Protein AF-A0A967ALL8-F1 (afdb_monomer_lite)

Sequence (65 aa):
EDPQATLQDRVMTAMNDRSGYFLLTPPKSGWTPGYYRCGLFAGEQTSAYSYVDEVRFRIVEPSQP

Radius of gyration: 14.43 Å; chains: 1; bounding box: 40×20×42 Å

Secondary structure (DSSP, 8-state):
----------------SSSS----PPPTT-PPSEEEEEEEESSS--STTTEEEEEEEEEPP----

Structure (mmCIF, N/CA/C/O backbone):
data_AF-A0A967ALL8-F1
#
_entry.id   AF-A0A967ALL8-F1
#
loop_
_atom_site.group_PDB
_atom_site.id
_atom_site.type_symbol
_atom_site.label_atom_id
_atom_site.label_alt_id
_atom_site.label_comp_id
_atom_site.label_asym_id
_atom_site.label_entity_id
_atom_site.label_seq_id
_atom_site.pdbx_PDB_ins_code
_atom_site.Cartn_x
_atom_site.Cartn_y
_atom_site.Cartn_z
_atom_site.occupancy
_atom_site.B_iso_or_equiv
_atom_site.auth_seq_id
_atom_site.auth_comp_id
_atom_site.auth_asym_id
_atom_site.auth_atom_id
_atom_site.pdbx_PDB_model_num
ATOM 1 N N . GLU A 1 1 ? -23.198 10.524 -17.298 1.00 37.22 1 GLU A N 1
ATOM 2 C CA . GLU A 1 1 ? -22.925 9.634 -16.155 1.00 37.22 1 GLU A CA 1
ATOM 3 C C . GLU A 1 1 ? -21.893 10.310 -15.278 1.00 37.22 1 GLU A C 1
ATOM 5 O O . GLU A 1 1 ? -20.975 10.927 -15.806 1.00 37.22 1 GLU A O 1
ATOM 10 N N . ASP A 1 2 ? -22.145 10.315 -13.975 1.00 41.53 2 ASP A N 1
ATOM 11 C CA . ASP A 1 2 ? -21.372 11.043 -12.972 1.00 41.53 2 ASP A CA 1
ATOM 12 C C . ASP A 1 2 ? -19.967 10.424 -12.867 1.00 41.53 2 ASP A C 1
ATOM 14 O O . ASP A 1 2 ? -19.870 9.217 -12.613 1.00 41.53 2 ASP A O 1
ATOM 18 N N . PRO A 1 3 ? -18.868 11.163 -13.102 1.00 47.69 3 PRO A N 1
ATOM 19 C CA . PRO A 1 3 ? -17.548 10.616 -12.864 1.00 47.69 3 PRO A CA 1
ATOM 20 C C . PRO A 1 3 ? -17.403 10.501 -11.351 1.00 47.69 3 PRO A C 1
ATOM 22 O O . PRO A 1 3 ? -17.116 11.491 -10.684 1.00 47.69 3 PRO A O 1
ATOM 25 N N . GLN A 1 4 ? -17.627 9.301 -10.803 1.00 53.66 4 GLN A N 1
ATOM 26 C CA . GLN A 1 4 ? -17.275 8.981 -9.423 1.00 53.66 4 GLN A CA 1
ATOM 27 C C . GLN A 1 4 ? -15.845 9.460 -9.200 1.00 53.66 4 GLN A C 1
ATOM 29 O O . GLN A 1 4 ? -14.887 8.859 -9.695 1.00 53.66 4 GLN A O 1
ATOM 34 N N . ALA A 1 5 ? -15.731 10.594 -8.507 1.00 47.00 5 ALA A N 1
ATOM 35 C CA . ALA A 1 5 ? -14.481 11.221 -8.150 1.00 47.00 5 ALA A CA 1
ATOM 36 C C . ALA A 1 5 ? -13.757 10.222 -7.259 1.00 47.00 5 ALA A C 1
ATOM 38 O O . ALA A 1 5 ? -13.994 10.120 -6.057 1.00 47.00 5 ALA A O 1
ATOM 3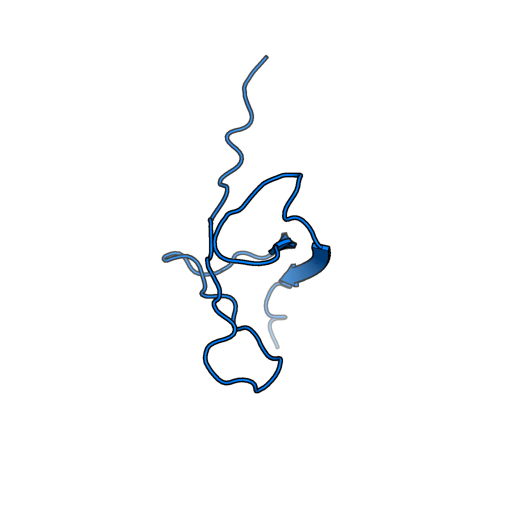9 N N . THR A 1 6 ? -12.935 9.397 -7.894 1.00 46.69 6 THR A N 1
ATOM 40 C CA . THR A 1 6 ? -12.100 8.441 -7.201 1.00 46.69 6 THR A CA 1
ATOM 41 C C . THR A 1 6 ? -11.054 9.313 -6.532 1.00 46.69 6 THR A C 1
ATOM 43 O O . THR A 1 6 ? -10.153 9.807 -7.207 1.00 46.69 6 THR A O 1
ATOM 46 N N . LEU A 1 7 ? -11.231 9.596 -5.240 1.00 47.72 7 LEU A N 1
ATOM 47 C CA . LEU A 1 7 ? -10.199 10.201 -4.404 1.00 47.72 7 LEU A CA 1
ATOM 48 C C . LEU A 1 7 ? -8.995 9.253 -4.442 1.00 47.72 7 LEU A C 1
ATOM 50 O O . LEU A 1 7 ? -8.905 8.293 -3.683 1.00 47.72 7 LEU A O 1
ATOM 54 N N . GLN A 1 8 ? -8.120 9.455 -5.426 1.00 49.84 8 GLN A N 1
ATOM 55 C CA . GLN A 1 8 ? -6.850 8.761 -5.526 1.00 49.84 8 GLN A CA 1
ATOM 56 C C . GLN A 1 8 ? -5.872 9.511 -4.635 1.00 49.84 8 GLN A C 1
ATOM 58 O O . GLN A 1 8 ? -5.183 10.431 -5.076 1.00 49.84 8 GLN A O 1
ATOM 63 N N . ASP A 1 9 ? -5.820 9.118 -3.368 1.00 52.97 9 ASP A N 1
ATOM 64 C CA . ASP A 1 9 ? -4.724 9.513 -2.498 1.00 52.97 9 ASP A CA 1
ATOM 65 C C . ASP A 1 9 ? -3.438 8.878 -3.043 1.00 52.97 9 ASP A C 1
ATOM 67 O O . ASP A 1 9 ? -3.192 7.677 -2.910 1.00 52.97 9 ASP A O 1
ATOM 71 N N . ARG A 1 10 ? -2.621 9.683 -3.733 1.00 49.03 10 ARG A N 1
ATOM 72 C CA . ARG A 1 10 ? -1.331 9.234 -4.260 1.00 49.03 10 ARG A CA 1
ATOM 73 C C . ARG A 1 10 ? -0.290 9.299 -3.150 1.00 49.03 10 ARG A C 1
ATOM 75 O O . ARG A 1 10 ? 0.356 10.326 -2.951 1.00 49.03 10 ARG A O 1
ATOM 82 N N . VAL A 1 11 ? -0.110 8.190 -2.445 1.00 53.22 11 VAL A N 1
ATOM 83 C CA . VAL A 1 11 ? 1.004 8.020 -1.508 1.00 53.22 11 VAL A CA 1
ATOM 84 C C . VAL A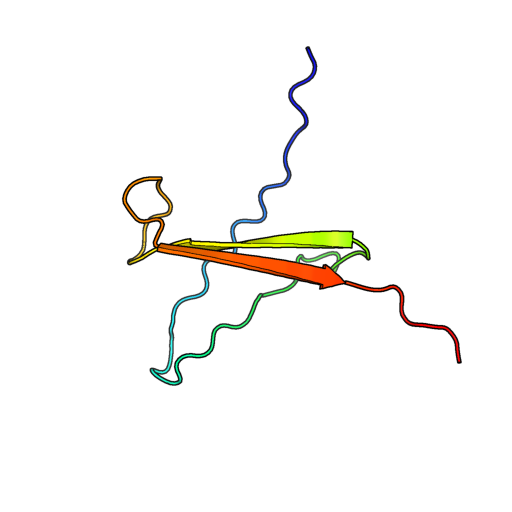 1 11 ? 2.204 7.492 -2.291 1.00 53.22 11 VAL A C 1
ATOM 86 O O . VAL A 1 11 ? 2.177 6.381 -2.810 1.00 53.22 11 VAL A O 1
ATOM 89 N N . MET A 1 12 ? 3.250 8.310 -2.415 1.00 52.34 12 MET A N 1
ATOM 90 C CA . MET A 1 12 ? 4.546 7.870 -2.933 1.00 52.34 12 MET A CA 1
ATOM 91 C C . MET A 1 12 ? 5.343 7.316 -1.754 1.00 52.34 12 MET A C 1
ATOM 93 O O . MET A 1 12 ? 5.882 8.092 -0.964 1.00 52.34 12 MET A O 1
ATOM 97 N N . THR A 1 13 ? 5.400 5.994 -1.601 1.00 53.41 13 THR A N 1
ATOM 98 C CA . THR A 1 13 ? 6.294 5.379 -0.617 1.00 53.41 13 THR A CA 1
ATOM 99 C C . THR A 1 13 ? 7.588 4.980 -1.312 1.00 53.41 13 THR A C 1
ATOM 101 O O . THR A 1 13 ? 7.631 4.002 -2.052 1.00 53.41 13 THR A O 1
ATOM 104 N N . ALA A 1 14 ? 8.651 5.752 -1.097 1.00 54.62 14 ALA A N 1
ATOM 105 C CA . ALA A 1 14 ? 9.987 5.325 -1.488 1.00 54.62 14 ALA A CA 1
ATOM 106 C C . ALA A 1 14 ? 10.428 4.176 -0.566 1.00 54.62 14 ALA A C 1
ATOM 108 O O . ALA A 1 14 ? 10.266 4.268 0.653 1.00 54.62 14 ALA A O 1
ATOM 109 N N . MET A 1 15 ? 11.015 3.122 -1.140 1.00 52.19 15 MET A N 1
ATOM 110 C CA . MET A 1 15 ? 11.799 2.108 -0.419 1.00 52.19 15 MET A CA 1
ATOM 111 C C . MET A 1 15 ? 13.044 2.794 0.172 1.00 52.19 15 MET A C 1
ATOM 113 O O . MET A 1 15 ? 14.133 2.722 -0.390 1.00 52.19 15 MET A O 1
ATOM 117 N N . ASN A 1 16 ? 12.868 3.576 1.236 1.00 50.28 16 ASN A N 1
ATOM 118 C CA . ASN A 1 16 ? 13.866 4.551 1.676 1.00 50.28 16 ASN A CA 1
ATOM 119 C C . ASN A 1 16 ? 15.109 3.890 2.308 1.00 50.28 16 ASN A C 1
ATOM 121 O O . ASN A 1 16 ? 16.197 4.445 2.211 1.00 50.28 16 ASN A O 1
ATOM 125 N N . ASP A 1 17 ? 15.006 2.688 2.880 1.00 58.34 17 ASP A N 1
ATOM 126 C CA . ASP A 1 17 ? 16.039 2.166 3.791 1.00 58.34 17 ASP A CA 1
ATOM 127 C C . ASP A 1 17 ? 16.616 0.779 3.435 1.00 58.34 17 ASP A C 1
ATOM 129 O O . ASP A 1 17 ? 17.372 0.214 4.223 1.00 58.34 17 ASP A O 1
ATOM 133 N N . ARG A 1 18 ? 16.305 0.216 2.255 1.00 64.62 18 ARG A N 1
ATOM 134 C CA . ARG A 1 18 ? 16.646 -1.178 1.862 1.00 64.62 18 ARG A CA 1
ATOM 135 C C . ARG A 1 18 ? 16.071 -2.262 2.790 1.00 64.62 18 ARG A C 1
ATOM 137 O O . ARG A 1 18 ? 16.447 -3.424 2.647 1.00 64.62 18 ARG A O 1
ATOM 144 N N . SER A 1 19 ? 15.160 -1.928 3.703 1.00 70.62 19 SER A N 1
ATOM 145 C CA . SER A 1 19 ? 14.556 -2.905 4.617 1.00 70.62 19 SER A CA 1
ATOM 146 C C . SER A 1 19 ? 13.560 -3.841 3.924 1.00 70.62 19 SER A C 1
ATOM 148 O O . SER A 1 19 ? 13.226 -4.891 4.467 1.00 70.62 19 SER A O 1
ATOM 150 N N . GLY A 1 20 ? 13.084 -3.466 2.730 1.00 69.81 20 GLY A N 1
ATOM 151 C CA . GLY A 1 20 ? 12.018 -4.170 2.014 1.00 69.81 20 GLY A CA 1
ATOM 152 C C . GLY A 1 20 ? 10.612 -3.840 2.524 1.00 69.81 20 GLY A C 1
ATOM 153 O O . GLY A 1 20 ? 9.644 -4.399 2.014 1.00 69.81 20 GLY A O 1
ATOM 154 N N . TYR A 1 21 ? 10.487 -2.929 3.495 1.00 72.50 21 TYR A N 1
ATOM 155 C CA . TYR A 1 21 ? 9.208 -2.459 4.016 1.00 72.50 21 TYR A CA 1
ATOM 156 C C . TYR A 1 21 ? 8.834 -1.094 3.436 1.00 72.50 21 TYR A C 1
ATOM 158 O O . TYR A 1 21 ? 9.682 -0.249 3.151 1.00 72.50 21 TYR A O 1
ATOM 166 N N . PHE A 1 22 ? 7.530 -0.866 3.311 1.00 74.12 22 PHE A N 1
ATOM 167 C CA . PHE A 1 22 ? 6.954 0.425 2.968 1.00 74.12 22 PHE A CA 1
ATOM 168 C C . PHE A 1 22 ? 5.888 0.783 4.004 1.00 74.12 22 PHE A C 1
ATOM 170 O O . PHE A 1 22 ? 5.113 -0.069 4.440 1.00 74.12 22 PHE A O 1
ATOM 177 N N . LEU A 1 23 ? 5.852 2.050 4.415 1.00 77.25 23 LEU A N 1
ATOM 178 C CA . LEU A 1 23 ? 4.791 2.575 5.267 1.00 77.25 23 LEU A CA 1
ATOM 179 C C . LEU A 1 23 ? 3.763 3.326 4.421 1.00 77.25 23 LEU A C 1
ATOM 181 O O . LEU A 1 23 ? 4.104 4.164 3.585 1.00 77.25 23 LEU A O 1
A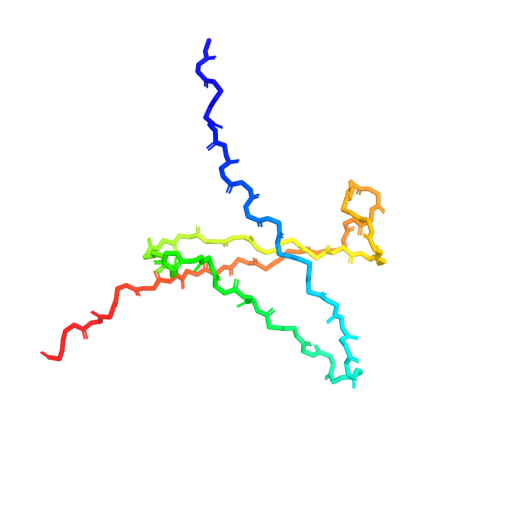TOM 185 N N . LEU A 1 24 ? 2.487 3.046 4.668 1.00 81.31 24 LEU A N 1
ATOM 186 C CA . LEU A 1 24 ? 1.391 3.812 4.092 1.00 81.31 24 LEU A CA 1
ATOM 187 C C . LEU A 1 24 ? 1.083 4.993 5.007 1.00 81.31 24 LEU A C 1
ATOM 189 O O . LEU A 1 24 ? 0.566 4.821 6.112 1.00 81.31 24 LEU A O 1
ATOM 193 N N . THR A 1 25 ? 1.406 6.198 4.545 1.00 79.50 25 THR A N 1
ATOM 194 C CA . THR A 1 25 ? 1.060 7.423 5.266 1.00 79.50 25 THR A CA 1
ATOM 195 C C . THR A 1 25 ? -0.460 7.598 5.263 1.00 79.50 25 THR A C 1
ATOM 197 O O . THR A 1 25 ? -1.057 7.580 4.184 1.00 79.50 25 THR A O 1
ATOM 200 N N . PRO A 1 26 ? -1.106 7.768 6.431 1.00 80.69 26 PRO A N 1
ATOM 201 C CA . PRO A 1 26 ? -2.539 8.012 6.482 1.00 80.69 26 PRO A CA 1
ATOM 202 C C . PRO A 1 26 ? -2.907 9.350 5.822 1.00 80.69 26 PRO A C 1
ATOM 204 O O . PRO A 1 26 ? -2.143 10.317 5.932 1.00 80.69 26 PRO A O 1
ATOM 207 N N . PRO A 1 27 ? -4.096 9.452 5.198 1.00 82.88 27 PRO A N 1
ATOM 208 C CA . PRO A 1 27 ? -4.680 10.736 4.823 1.00 82.88 27 PRO A CA 1
ATOM 209 C C . PRO A 1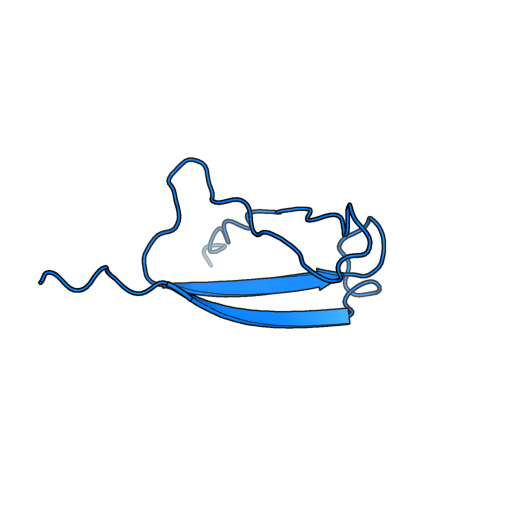 27 ? -4.778 11.672 6.036 1.00 82.88 27 PRO A C 1
ATOM 211 O O . PRO A 1 27 ? -4.832 11.218 7.180 1.00 82.88 27 PRO A O 1
ATOM 214 N N . LYS A 1 28 ? -4.858 12.992 5.814 1.00 85.62 28 LYS A N 1
ATOM 215 C CA . LYS A 1 28 ? -4.974 13.981 6.912 1.00 85.62 28 LYS A CA 1
ATOM 216 C C . LYS A 1 28 ? -6.174 13.726 7.830 1.00 85.62 28 LYS A C 1
ATOM 218 O O . LYS A 1 28 ? -6.102 14.009 9.019 1.00 85.62 28 LYS A O 1
ATOM 223 N N . SER A 1 29 ? -7.262 13.199 7.278 1.00 86.62 29 SER A N 1
ATOM 224 C CA . SER A 1 29 ? -8.472 12.793 8.001 1.00 86.62 29 SER A CA 1
ATOM 225 C C . SER A 1 29 ? -8.327 11.468 8.757 1.00 86.62 29 SER A C 1
ATOM 227 O O . SER A 1 29 ? -9.282 11.016 9.380 1.00 86.62 29 SER A O 1
ATOM 229 N N . GLY A 1 30 ? -7.166 10.818 8.675 1.00 88.19 30 GLY A N 1
ATOM 230 C CA . GLY A 1 30 ? -7.008 9.416 9.024 1.00 88.19 30 GLY A CA 1
ATOM 231 C C . GLY A 1 30 ? -7.628 8.493 7.977 1.00 88.19 30 GLY A C 1
ATOM 232 O O . GLY A 1 30 ? -8.233 8.926 6.992 1.00 88.19 30 GLY A O 1
ATOM 233 N N . TRP A 1 31 ? -7.456 7.196 8.205 1.00 88.56 31 TRP A N 1
ATOM 234 C CA . TRP A 1 31 ? -8.117 6.167 7.421 1.00 88.56 31 TRP A CA 1
ATOM 235 C C . TRP A 1 31 ? -9.516 5.882 7.970 1.00 88.56 31 TRP A C 1
ATOM 237 O O . TRP A 1 31 ? -9.688 5.737 9.180 1.00 88.56 31 TRP A O 1
ATOM 247 N N . THR A 1 32 ? -10.503 5.735 7.092 1.00 91.44 32 THR A N 1
ATOM 248 C CA . THR A 1 32 ? -11.848 5.294 7.477 1.00 91.44 32 THR A CA 1
ATOM 249 C C . THR A 1 32 ? -11.958 3.767 7.403 1.00 91.44 32 THR A C 1
ATOM 251 O O . THR A 1 32 ? -11.187 3.124 6.693 1.00 91.44 32 THR A O 1
ATOM 254 N N . PRO A 1 33 ? -12.911 3.135 8.102 1.00 93.00 33 PRO A N 1
ATOM 255 C CA . PRO A 1 33 ? -13.226 1.732 7.858 1.00 93.00 33 PRO A CA 1
ATOM 256 C C . PRO A 1 33 ? -13.626 1.508 6.393 1.00 93.00 33 PRO A C 1
ATOM 258 O O . PRO A 1 33 ? -14.364 2.306 5.815 1.00 93.00 33 PRO A O 1
ATOM 261 N N . GLY A 1 34 ? -13.125 0.439 5.774 1.00 91.31 34 GLY A N 1
ATOM 262 C CA . GLY A 1 34 ? -13.371 0.174 4.356 1.00 91.31 34 GLY A CA 1
ATOM 263 C C . GLY A 1 34 ? -12.320 -0.703 3.684 1.00 91.31 34 GLY A C 1
ATOM 264 O O . GLY A 1 34 ? -11.355 -1.144 4.310 1.00 91.31 34 GLY A O 1
ATOM 265 N N . TYR A 1 35 ? -12.530 -0.966 2.392 1.00 92.69 35 TYR A N 1
ATOM 266 C CA . TYR A 1 35 ? -11.589 -1.692 1.539 1.00 92.69 35 TYR A CA 1
ATOM 267 C C . TYR A 1 35 ? -10.650 -0.727 0.827 1.00 92.69 35 TYR A C 1
ATOM 269 O O . TYR A 1 35 ? -11.083 0.269 0.252 1.00 92.69 35 TYR A O 1
ATOM 277 N N . TYR A 1 36 ? -9.371 -1.078 0.822 1.00 90.88 36 TYR A N 1
ATOM 278 C CA . TYR A 1 36 ? -8.298 -0.271 0.272 1.00 90.88 36 TYR A CA 1
ATOM 279 C C . TYR A 1 36 ? -7.438 -1.077 -0.690 1.00 90.88 36 TYR A C 1
ATOM 281 O O . TYR A 1 36 ? -7.336 -2.306 -0.618 1.00 90.88 36 TYR A O 1
ATOM 289 N N . ARG A 1 37 ? -6.802 -0.338 -1.596 1.00 90.50 37 ARG A N 1
ATOM 290 C CA . ARG A 1 37 ? -5.953 -0.859 -2.658 1.00 90.50 37 ARG A CA 1
ATOM 291 C C . ARG A 1 37 ? -4.662 -0.058 -2.688 1.00 90.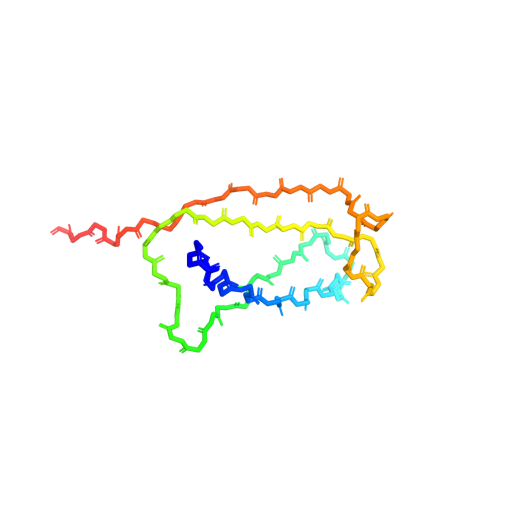50 37 ARG A C 1
ATOM 293 O O . ARG A 1 37 ? -4.699 1.158 -2.853 1.00 90.50 37 ARG A O 1
ATOM 300 N N . CYS A 1 38 ? -3.538 -0.739 -2.530 1.00 87.44 38 CYS A N 1
ATOM 301 C CA . CYS A 1 38 ? -2.207 -0.167 -2.651 1.00 87.44 38 CYS A CA 1
ATOM 302 C C . CYS A 1 38 ? -1.558 -0.733 -3.915 1.00 87.44 38 CYS A C 1
ATOM 304 O O . CYS A 1 38 ? -1.255 -1.922 -3.973 1.00 87.44 38 CYS A O 1
ATOM 306 N N . GLY A 1 39 ? -1.396 0.107 -4.939 1.00 87.88 39 GLY A N 1
ATOM 307 C CA . GLY A 1 39 ? -0.670 -0.264 -6.152 1.00 87.88 39 GLY A CA 1
ATOM 308 C C . GLY A 1 39 ? 0.830 -0.067 -5.963 1.00 87.88 39 GLY A C 1
ATOM 309 O O . GLY A 1 39 ? 1.254 0.988 -5.490 1.00 87.88 39 GLY A O 1
ATOM 310 N N . LEU A 1 40 ? 1.616 -1.061 -6.359 1.00 85.88 40 LEU A N 1
ATOM 311 C CA . LEU A 1 40 ? 3.071 -1.022 -6.344 1.00 85.88 40 LEU A CA 1
ATOM 312 C C . LEU A 1 40 ? 3.579 -0.738 -7.756 1.00 85.88 40 LEU A C 1
ATOM 314 O O . LEU A 1 40 ? 3.152 -1.367 -8.728 1.00 85.88 40 LEU A O 1
ATOM 318 N N . PHE A 1 41 ? 4.503 0.214 -7.865 1.00 88.00 41 PHE A N 1
ATOM 319 C CA . PHE A 1 41 ? 5.094 0.632 -9.131 1.00 88.00 41 PHE A CA 1
ATOM 320 C C . PHE A 1 41 ? 6.620 0.648 -9.011 1.00 88.00 41 PHE A C 1
ATOM 322 O O . PHE A 1 41 ? 7.160 1.049 -7.982 1.00 88.00 41 PHE A O 1
ATOM 329 N N . ALA A 1 42 ? 7.319 0.211 -10.055 1.00 85.19 42 ALA A N 1
ATOM 330 C CA . ALA A 1 42 ? 8.767 0.295 -10.147 1.00 85.19 42 ALA A CA 1
ATOM 331 C C . ALA A 1 42 ? 9.216 1.712 -10.531 1.00 85.19 42 ALA A C 1
ATOM 333 O O . ALA A 1 42 ? 8.716 2.308 -11.488 1.00 85.19 42 ALA A O 1
ATOM 334 N N . GLY A 1 43 ? 10.225 2.216 -9.820 1.00 82.06 43 GLY A N 1
ATOM 335 C CA . GLY A 1 43 ? 10.774 3.552 -10.037 1.00 82.06 43 GLY A CA 1
ATOM 336 C C . GLY A 1 43 ? 9.867 4.669 -9.513 1.00 82.06 43 GLY A C 1
ATOM 337 O O . GLY A 1 43 ? 8.999 4.456 -8.676 1.00 82.06 43 GLY A O 1
ATOM 338 N N . GLU A 1 44 ? 10.088 5.885 -10.010 1.00 77.50 44 GLU A N 1
ATOM 339 C CA . GLU A 1 44 ? 9.488 7.111 -9.457 1.00 77.50 44 GLU A CA 1
ATOM 340 C C . GLU A 1 44 ? 8.152 7.510 -10.111 1.00 77.50 44 GLU A C 1
ATOM 342 O O . GLU A 1 44 ? 7.509 8.476 -9.698 1.00 77.50 44 GLU A O 1
ATOM 347 N N . GLN A 1 45 ? 7.733 6.815 -11.172 1.00 76.38 45 GLN A N 1
ATOM 348 C CA . GLN A 1 45 ? 6.551 7.183 -11.954 1.00 76.38 45 GLN A CA 1
ATOM 349 C C . GLN A 1 45 ? 5.445 6.148 -11.796 1.00 76.38 45 GLN A C 1
ATOM 351 O O . GLN A 1 45 ? 5.664 4.950 -11.954 1.00 76.38 45 GLN A O 1
ATOM 356 N N . THR A 1 46 ? 4.226 6.623 -11.553 1.00 84.00 46 THR A N 1
ATOM 357 C CA . THR A 1 46 ? 3.017 5.794 -11.538 1.00 84.00 46 THR A CA 1
ATOM 358 C C . THR A 1 46 ? 2.436 5.729 -12.949 1.00 84.00 46 THR A C 1
ATOM 360 O O . THR A 1 46 ? 2.033 6.742 -13.516 1.00 84.00 46 THR A O 1
ATOM 363 N N . SER A 1 47 ? 2.436 4.542 -13.553 1.00 84.38 47 SER A N 1
ATOM 364 C CA . SER A 1 47 ? 1.922 4.304 -14.904 1.00 84.38 47 SER A CA 1
ATOM 365 C C . SER A 1 47 ? 1.554 2.832 -15.089 1.00 84.38 47 SER A C 1
ATOM 367 O O . SER A 1 47 ? 1.994 1.977 -14.323 1.00 84.38 47 SER A O 1
ATOM 369 N N . ALA A 1 48 ? 0.803 2.511 -16.144 1.00 85.25 48 ALA A N 1
ATOM 370 C CA . ALA A 1 48 ? 0.526 1.117 -16.495 1.00 85.25 48 ALA A CA 1
ATOM 371 C C . ALA A 1 48 ? 1.807 0.313 -16.795 1.00 85.25 48 ALA A C 1
ATOM 373 O O . ALA A 1 48 ? 1.857 -0.880 -16.526 1.00 85.25 48 ALA A O 1
ATOM 374 N N . TYR A 1 49 ? 2.850 0.969 -17.313 1.00 87.94 49 TYR A N 1
ATOM 375 C CA . TYR A 1 49 ? 4.118 0.331 -17.680 1.00 87.94 49 TYR A CA 1
ATOM 376 C C . TYR A 1 49 ? 5.071 0.136 -16.500 1.00 87.94 49 TYR A C 1
ATOM 378 O O . TYR A 1 49 ? 5.996 -0.664 -16.588 1.00 87.94 49 TYR A O 1
ATOM 386 N N . SER A 1 50 ? 4.863 0.872 -15.409 1.00 88.12 50 SER A N 1
ATOM 387 C CA . SER A 1 50 ? 5.644 0.738 -14.180 1.00 88.12 50 SER A CA 1
ATOM 388 C C . SER A 1 50 ? 4.925 -0.078 -13.113 1.00 88.12 50 SER A C 1
ATOM 390 O O . SER A 1 50 ? 5.510 -0.321 -12.068 1.00 88.12 50 SER A O 1
ATOM 392 N N . TYR A 1 51 ? 3.683 -0.507 -13.341 1.00 88.19 51 TYR A N 1
ATOM 393 C CA . TYR A 1 51 ? 2.934 -1.317 -12.387 1.00 88.19 51 TYR A CA 1
ATOM 394 C C . TYR A 1 51 ? 3.582 -2.694 -12.214 1.00 88.19 51 TYR A C 1
ATOM 396 O O . TYR A 1 51 ? 3.830 -3.391 -13.198 1.00 88.19 51 TYR A O 1
ATOM 404 N N . VAL A 1 52 ? 3.840 -3.084 -10.966 1.00 89.19 52 VAL A N 1
ATOM 405 C CA . VAL A 1 52 ? 4.470 -4.374 -10.651 1.00 89.19 52 VAL A CA 1
ATOM 406 C C . VAL A 1 52 ? 3.552 -5.310 -9.883 1.00 89.19 52 VAL A C 1
ATOM 408 O O . VAL A 1 52 ? 3.588 -6.508 -10.142 1.00 89.19 52 VAL A O 1
ATOM 411 N N . ASP A 1 53 ? 2.732 -4.788 -8.966 1.00 89.00 53 ASP A N 1
ATOM 412 C CA . ASP A 1 53 ? 1.836 -5.602 -8.140 1.00 89.00 53 ASP A CA 1
ATOM 413 C C . ASP A 1 53 ? 0.794 -4.741 -7.398 1.00 89.00 53 ASP A C 1
ATOM 415 O O . ASP A 1 53 ? 0.815 -3.509 -7.466 1.00 89.00 53 ASP A O 1
ATOM 419 N N . GLU A 1 54 ? -0.105 -5.380 -6.651 1.00 90.31 54 GLU A N 1
ATOM 420 C CA . GLU A 1 54 ? -1.091 -4.732 -5.792 1.00 90.31 54 GLU A CA 1
ATOM 421 C C . GLU A 1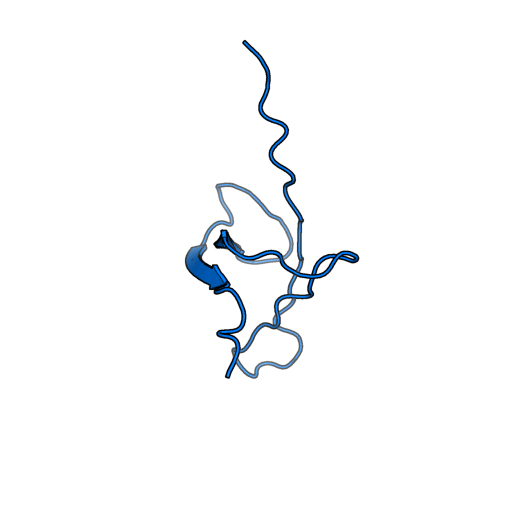 54 ? -1.340 -5.499 -4.496 1.00 90.31 54 GLU A C 1
ATOM 423 O O . GLU A 1 54 ? -1.525 -6.713 -4.472 1.00 90.31 54 GLU A O 1
ATOM 428 N N . VAL A 1 55 ? -1.481 -4.736 -3.414 1.00 88.75 55 VAL A N 1
ATOM 429 C CA . VAL A 1 55 ? -1.933 -5.235 -2.119 1.00 88.75 55 VAL A CA 1
ATOM 430 C C . VAL A 1 55 ? -3.337 -4.713 -1.837 1.00 88.75 55 VAL A C 1
ATOM 432 O O . VAL A 1 55 ? -3.609 -3.513 -1.926 1.00 88.75 55 VAL A O 1
ATOM 435 N N . ARG A 1 56 ? -4.238 -5.616 -1.444 1.00 91.38 56 ARG A N 1
ATOM 436 C CA . ARG A 1 56 ? -5.582 -5.278 -0.961 1.00 91.38 56 ARG A CA 1
ATOM 437 C C . ARG A 1 56 ? -5.662 -5.510 0.533 1.00 91.38 56 ARG A C 1
ATOM 439 O O . ARG A 1 56 ? -5.254 -6.559 1.023 1.00 91.38 56 ARG A O 1
ATOM 446 N N . PHE A 1 57 ? -6.224 -4.549 1.249 1.00 89.38 57 PHE A N 1
ATOM 447 C CA . PHE A 1 57 ? -6.430 -4.653 2.687 1.00 89.38 57 PHE A CA 1
ATOM 448 C C . PHE A 1 57 ? -7.758 -4.013 3.078 1.00 89.38 57 PHE A C 1
ATOM 450 O O . PHE A 1 57 ? -8.368 -3.282 2.297 1.00 89.38 57 PHE A O 1
ATOM 457 N N . ARG A 1 58 ? -8.224 -4.306 4.293 1.00 92.38 58 ARG A N 1
ATOM 458 C CA . ARG A 1 58 ? -9.381 -3.623 4.869 1.00 92.38 58 ARG A CA 1
ATOM 459 C C . ARG A 1 58 ? -9.004 -2.993 6.195 1.00 92.38 58 ARG A C 1
ATOM 461 O O . ARG A 1 58 ? -8.280 -3.602 6.981 1.00 92.38 58 ARG A O 1
ATOM 468 N N . ILE A 1 59 ? -9.562 -1.824 6.455 1.00 90.81 59 ILE A N 1
ATOM 469 C CA . ILE A 1 59 ? -9.549 -1.213 7.778 1.00 90.81 59 ILE A CA 1
ATOM 470 C C . ILE A 1 59 ? -10.880 -1.553 8.426 1.00 90.81 59 ILE A C 1
ATOM 472 O O . ILE A 1 59 ? -11.944 -1.308 7.857 1.00 90.81 59 ILE A O 1
ATOM 476 N N . VAL A 1 60 ? -10.803 -2.212 9.577 1.00 90.81 60 VAL A N 1
ATOM 477 C CA . VAL A 1 60 ? -11.969 -2.575 10.382 1.00 90.81 60 VAL A CA 1
ATOM 478 C C . VAL A 1 60 ? -12.293 -1.443 11.339 1.00 90.81 60 VAL A C 1
ATOM 480 O O . VAL A 1 60 ? -11.391 -0.737 11.790 1.00 90.81 60 VAL A O 1
ATOM 483 N N . GLU A 1 61 ? -13.573 -1.286 11.666 1.00 86.94 61 GLU A N 1
ATOM 484 C CA . GLU A 1 61 ? -13.940 -0.495 12.835 1.00 86.94 61 GLU A CA 1
ATOM 485 C C . GLU A 1 61 ? -13.219 -1.061 14.062 1.00 86.94 61 GLU A C 1
ATOM 487 O O . GLU A 1 61 ? -13.127 -2.289 14.201 1.00 86.94 61 GLU A O 1
ATOM 492 N N . PRO A 1 62 ? -12.692 -0.201 14.947 1.00 78.25 62 PRO A N 1
ATOM 493 C CA . PRO A 1 62 ? -12.257 -0.654 16.253 1.00 78.25 62 PRO A CA 1
ATOM 494 C C . PRO A 1 62 ? -13.456 -1.336 16.909 1.00 78.25 62 PRO A C 1
ATOM 496 O O . PRO A 1 62 ? -14.471 -0.687 17.160 1.00 78.25 62 PRO A O 1
ATOM 499 N N . SER A 1 63 ? -13.372 -2.643 17.153 1.00 71.38 63 SER A N 1
ATOM 500 C CA . SER A 1 63 ? -14.376 -3.318 17.968 1.00 71.38 63 SER A CA 1
ATOM 501 C C . SER A 1 63 ? -14.380 -2.628 19.327 1.00 71.38 63 SER A C 1
ATOM 503 O O . SER A 1 63 ? -13.347 -2.610 20.002 1.00 71.38 63 SER A O 1
ATOM 505 N N . GLN A 1 64 ? -15.507 -2.017 19.698 1.00 58.81 64 GLN A N 1
ATOM 506 C CA . GLN A 1 64 ? -15.704 -1.547 21.064 1.00 58.81 64 GLN A CA 1
ATOM 507 C C . GLN A 1 64 ? -15.497 -2.752 22.003 1.00 58.81 64 GLN A C 1
ATOM 509 O O . GLN A 1 64 ? -16.032 -3.820 21.691 1.00 58.81 64 GLN A O 1
ATOM 514 N N . PRO A 1 65 ? -14.676 -2.624 23.063 1.00 54.44 65 PRO A N 1
ATOM 515 C CA . PRO A 1 65 ? -14.483 -3.686 24.048 1.00 54.44 65 PRO A CA 1
ATOM 516 C C . PRO A 1 65 ? -15.792 -4.164 24.676 1.00 54.44 65 PRO A C 1
ATOM 518 O O . PRO A 1 65 ? -16.696 -3.314 24.863 1.00 54.44 65 PRO A O 1
#

pLDDT: mean 74.61, std 16.75, range [37.22, 93.0]

Foldseek 3Di:
DDPPPPPPPDDDFDPPPPPPDTDDDADPVGDDFDKDKDWDFPDDDDDPVRTDDMDIDTDHDDPDD